Protein AF-A0A7Y5WXX8-F1 (afdb_monomer)

Foldseek 3Di:
DQDQFAKDKDWDAEDEEEAQALQFDQAATDIWIATPVRHTFDKDKPDDGRDGDGAAWDKIKIWTADPSGHIDDIDIYIYHYHFLLNLLVVLLVVVVVVVFPDCQQNVLSVQLNVQCPPPDRVLQSNLVSLVPLPPSPPRDDPVNSVVSNVSSVSNSRSSVVVVVVPD

pLDDT: mean 92.11, std 10.32, range [37.0, 98.69]

Mean predicted aligned error: 5.16 Å

Structure (mmCIF, N/CA/C/O backbone):
data_AF-A0A7Y5WXX8-F1
#
_entry.id   AF-A0A7Y5WXX8-F1
#
loop_
_atom_site.group_PDB
_atom_site.id
_atom_site.type_symbol
_atom_site.label_atom_id
_atom_site.label_alt_id
_atom_site.label_comp_id
_atom_site.label_asym_id
_atom_site.label_entity_id
_atom_site.label_se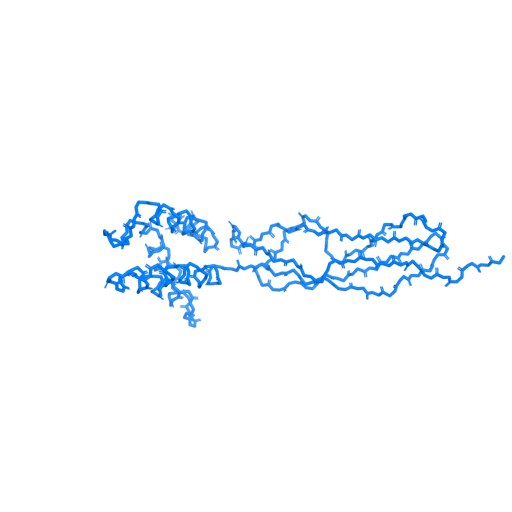q_id
_atom_site.pdbx_PDB_ins_code
_atom_site.Cartn_x
_atom_site.Cartn_y
_atom_site.Cartn_z
_atom_site.occupancy
_atom_site.B_iso_or_equiv
_atom_site.auth_seq_id
_atom_site.auth_comp_id
_atom_site.auth_asym_id
_atom_site.auth_atom_id
_atom_site.pdbx_PDB_model_num
ATOM 1 N N . VAL A 1 1 ? 27.540 2.548 -40.168 1.00 59.59 1 VAL A N 1
ATOM 2 C CA . VAL A 1 1 ? 28.025 2.948 -38.826 1.00 59.59 1 VAL A CA 1
ATOM 3 C C . VAL A 1 1 ? 27.036 2.424 -37.789 1.00 59.59 1 VAL A C 1
ATOM 5 O O . VAL A 1 1 ? 25.848 2.691 -37.967 1.00 59.59 1 VAL A O 1
ATOM 8 N N . PRO A 1 2 ? 27.463 1.629 -36.789 1.00 65.56 2 PRO A N 1
ATOM 9 C CA . PRO A 1 2 ? 26.612 1.273 -35.652 1.00 65.56 2 PRO A CA 1
ATOM 10 C C . PRO A 1 2 ? 26.241 2.545 -34.880 1.00 65.56 2 PRO A C 1
ATOM 12 O O . PRO A 1 2 ? 27.090 3.413 -34.712 1.00 65.56 2 PRO A O 1
ATOM 15 N N . ASP A 1 3 ? 24.989 2.666 -34.446 1.00 71.94 3 ASP A N 1
ATOM 16 C CA . ASP A 1 3 ? 24.575 3.767 -33.565 1.00 71.94 3 ASP A CA 1
ATOM 17 C C . ASP A 1 3 ? 24.831 3.299 -32.131 1.00 71.94 3 ASP A C 1
ATOM 19 O O . ASP A 1 3 ? 24.244 2.282 -31.763 1.00 71.94 3 ASP A O 1
ATOM 23 N N . PRO A 1 4 ? 25.716 3.954 -31.361 1.00 82.56 4 PRO A N 1
ATOM 24 C CA . PRO A 1 4 ? 26.013 3.564 -29.988 1.00 82.56 4 PRO A CA 1
ATOM 25 C C . PRO A 1 4 ? 25.061 4.207 -28.963 1.00 82.56 4 PRO A C 1
ATOM 27 O O . PRO A 1 4 ? 25.304 4.089 -27.763 1.00 82.56 4 PRO A O 1
ATOM 30 N N . THR A 1 5 ? 24.035 4.948 -29.397 1.00 90.69 5 THR A N 1
ATOM 31 C CA . THR A 1 5 ? 23.205 5.777 -28.513 1.00 90.69 5 THR A CA 1
ATOM 32 C C . THR A 1 5 ? 22.135 4.938 -27.808 1.00 90.69 5 THR A C 1
ATOM 34 O O . THR A 1 5 ? 21.256 4.396 -28.475 1.00 90.69 5 THR A O 1
ATOM 37 N N . PRO A 1 6 ? 22.142 4.842 -26.464 1.00 93.31 6 PRO A N 1
ATOM 38 C CA . PRO A 1 6 ? 21.105 4.115 -25.742 1.00 93.31 6 PRO A CA 1
ATOM 39 C C . PRO A 1 6 ? 19.727 4.787 -25.820 1.00 93.31 6 PRO A C 1
ATOM 41 O O . PRO A 1 6 ? 19.648 6.015 -25.918 1.00 93.31 6 PRO A O 1
ATOM 44 N N . PRO A 1 7 ? 18.631 4.023 -25.655 1.00 96.06 7 PRO A N 1
ATOM 45 C CA . PRO A 1 7 ? 17.297 4.593 -25.522 1.00 96.06 7 PRO A CA 1
ATOM 46 C C . PRO A 1 7 ? 17.166 5.551 -24.335 1.00 96.06 7 PRO A C 1
ATOM 48 O O . PRO A 1 7 ? 17.709 5.322 -23.249 1.00 96.06 7 PRO A O 1
ATOM 51 N N . THR A 1 8 ? 16.340 6.580 -24.503 1.00 97.25 8 THR A N 1
ATOM 52 C CA . THR A 1 8 ? 15.894 7.444 -23.409 1.00 97.25 8 THR A CA 1
ATOM 53 C C . THR A 1 8 ? 14.728 6.777 -22.688 1.00 97.25 8 THR A C 1
ATOM 55 O O . THR A 1 8 ? 13.628 6.701 -23.225 1.00 97.25 8 THR A O 1
ATOM 58 N N . LEU A 1 9 ? 14.962 6.299 -21.463 1.00 98.25 9 LEU A N 1
ATOM 59 C CA . LEU A 1 9 ? 13.947 5.681 -20.602 1.00 98.25 9 LEU A CA 1
ATOM 60 C C . LEU A 1 9 ? 13.262 6.727 -19.709 1.00 98.25 9 LEU A C 1
ATOM 62 O O . LEU A 1 9 ? 13.932 7.500 -19.020 1.00 98.25 9 LEU A O 1
ATOM 66 N N . ASN A 1 10 ? 11.934 6.700 -19.646 1.00 98.00 10 ASN A N 1
ATOM 67 C CA . ASN A 1 10 ? 11.109 7.517 -18.764 1.00 98.00 10 ASN A CA 1
ATOM 68 C C . ASN A 1 10 ? 10.192 6.639 -17.900 1.00 98.00 10 ASN A C 1
ATOM 70 O O . ASN A 1 10 ? 9.479 5.769 -18.399 1.00 98.00 10 ASN A O 1
ATOM 74 N N . VAL A 1 11 ? 10.213 6.882 -16.591 1.00 98.25 11 VAL A N 1
ATOM 75 C CA . VAL A 1 11 ? 9.404 6.180 -15.586 1.00 98.25 11 VAL A CA 1
ATOM 76 C C . VAL A 1 11 ? 8.976 7.179 -14.505 1.00 98.25 11 VAL A C 1
ATOM 78 O O . VAL A 1 11 ? 9.682 8.167 -14.305 1.00 98.25 11 VAL A O 1
ATOM 81 N N . PRO A 1 12 ? 7.853 6.962 -13.801 1.00 97.88 12 PRO A N 1
ATOM 82 C CA . PRO A 1 12 ? 7.486 7.771 -12.644 1.00 97.88 12 PRO A CA 1
ATOM 83 C C . PRO A 1 12 ? 8.399 7.480 -11.451 1.00 97.88 12 PRO A C 1
ATOM 85 O O . PRO A 1 12 ? 8.831 6.346 -11.262 1.00 97.88 12 PRO A O 1
ATOM 88 N N . ASP A 1 13 ? 8.591 8.468 -10.579 1.00 95.75 13 ASP A N 1
ATOM 89 C CA . ASP A 1 13 ? 9.410 8.290 -9.374 1.00 95.75 13 ASP A CA 1
ATOM 90 C C . ASP A 1 13 ? 8.740 7.357 -8.352 1.00 95.75 13 ASP A C 1
ATOM 92 O O . ASP A 1 13 ? 9.369 6.462 -7.775 1.00 95.75 13 ASP A O 1
ATOM 96 N N . ALA A 1 14 ? 7.438 7.557 -8.114 1.00 96.12 14 ALA A N 1
ATOM 97 C CA . ALA A 1 14 ? 6.698 6.809 -7.108 1.00 96.12 14 ALA A CA 1
ATOM 98 C C . ALA A 1 14 ? 5.219 6.613 -7.450 1.00 96.12 14 ALA A C 1
ATOM 100 O O . ALA A 1 14 ? 4.559 7.481 -8.019 1.00 96.12 14 ALA A O 1
ATOM 101 N N . ILE A 1 15 ? 4.685 5.476 -7.007 1.00 98.31 15 ILE A N 1
ATOM 102 C CA . ILE A 1 15 ? 3.264 5.136 -7.038 1.00 98.31 15 ILE A CA 1
ATOM 103 C C . ILE A 1 15 ? 2.829 4.800 -5.620 1.00 98.31 15 ILE A C 1
ATOM 105 O O . ILE A 1 15 ? 3.447 3.971 -4.955 1.00 98.31 15 ILE A O 1
ATOM 109 N N . VAL A 1 16 ? 1.742 5.411 -5.157 1.00 98.19 16 VAL A N 1
ATOM 110 C CA . VAL A 1 16 ? 1.213 5.183 -3.811 1.00 98.19 16 VAL A CA 1
ATOM 111 C C . VAL A 1 16 ? -0.233 4.724 -3.905 1.00 98.19 16 VAL A C 1
ATOM 113 O O . VAL A 1 16 ? -1.092 5.462 -4.380 1.00 98.19 16 VAL A O 1
ATOM 116 N N . VAL A 1 17 ? -0.519 3.524 -3.403 1.00 98.31 17 VAL A N 1
ATOM 117 C CA . VAL A 1 17 ? -1.869 2.939 -3.404 1.00 98.31 17 VAL A CA 1
ATOM 118 C C . VAL A 1 17 ? -2.240 2.410 -2.024 1.00 98.31 17 VAL A C 1
ATOM 120 O O . VAL A 1 17 ? -1.379 2.073 -1.210 1.00 98.31 17 VAL A O 1
ATOM 123 N N . ASN A 1 18 ? -3.537 2.329 -1.740 1.00 98.19 18 ASN A N 1
ATOM 124 C CA . ASN A 1 18 ? -4.033 1.646 -0.550 1.00 98.19 18 ASN A CA 1
ATOM 125 C C . ASN A 1 18 ? -4.156 0.150 -0.840 1.00 98.19 18 ASN A C 1
ATOM 127 O O . ASN A 1 18 ? -4.730 -0.232 -1.857 1.00 98.19 18 ASN A O 1
ATOM 131 N N . ALA A 1 19 ? -3.659 -0.691 0.070 1.00 98.00 19 ALA A N 1
ATOM 132 C CA . ALA A 1 19 ? -3.995 -2.109 0.069 1.00 98.00 19 ALA A CA 1
ATOM 133 C C . ALA A 1 19 ? -5.522 -2.285 0.093 1.00 98.00 19 ALA A C 1
ATOM 135 O O . ALA A 1 19 ? -6.216 -1.521 0.769 1.00 98.00 19 ALA A O 1
ATOM 136 N N . ASN A 1 20 ? -6.029 -3.305 -0.593 1.00 95.19 20 ASN A N 1
ATOM 137 C CA . ASN A 1 20 ? -7.441 -3.706 -0.550 1.00 95.19 20 ASN A CA 1
ATOM 138 C C . ASN A 1 20 ? -7.627 -5.141 -0.026 1.00 95.19 20 ASN A C 1
ATOM 140 O O . ASN A 1 20 ? -8.749 -5.613 0.121 1.00 95.19 20 ASN A O 1
ATOM 144 N N . SER A 1 21 ? -6.523 -5.828 0.268 1.00 96.06 21 SER A N 1
ATOM 145 C CA . SER A 1 21 ? -6.490 -7.174 0.824 1.00 96.06 21 SER A CA 1
ATOM 146 C C . SER A 1 21 ? -5.242 -7.351 1.698 1.00 96.06 21 SER A C 1
ATOM 148 O O . SER A 1 21 ? -4.331 -6.516 1.639 1.00 96.06 21 SER A O 1
ATOM 150 N N . PRO A 1 22 ? -5.133 -8.453 2.461 1.00 95.75 22 PRO A N 1
ATOM 151 C CA . PRO A 1 22 ? -3.923 -8.753 3.229 1.00 95.75 22 PRO A CA 1
ATOM 152 C C . PRO A 1 22 ? -2.699 -8.992 2.341 1.00 95.75 22 PRO A C 1
ATOM 154 O O . PRO A 1 22 ? -1.569 -8.871 2.801 1.00 95.75 22 PRO A O 1
ATOM 157 N N . LEU A 1 23 ? -2.922 -9.325 1.065 1.00 96.56 23 LEU A N 1
ATOM 158 C CA . LEU A 1 23 ? -1.867 -9.558 0.081 1.00 96.56 23 LEU A CA 1
ATOM 159 C C . LEU A 1 23 ? -1.348 -8.257 -0.550 1.00 96.56 23 LEU A C 1
ATOM 161 O O . LEU A 1 23 ? -0.336 -8.293 -1.241 1.00 96.56 23 LEU A O 1
ATOM 165 N N . GLY A 1 24 ? -2.011 -7.120 -0.311 1.00 97.50 24 GLY A N 1
ATOM 166 C CA . GLY A 1 24 ? -1.635 -5.812 -0.842 1.00 97.50 24 GLY A CA 1
ATOM 167 C C . GLY A 1 24 ? -2.657 -5.242 -1.819 1.00 97.50 24 GLY A C 1
ATOM 168 O O . GLY A 1 24 ? -3.859 -5.276 -1.540 1.00 97.50 24 GLY A O 1
ATOM 169 N N . ALA A 1 25 ? -2.180 -4.650 -2.914 1.00 98.25 25 ALA A N 1
ATOM 170 C CA . ALA A 1 25 ? -3.018 -4.055 -3.953 1.00 98.25 25 ALA A CA 1
ATOM 171 C C . ALA A 1 25 ? -2.363 -4.127 -5.331 1.00 98.25 25 ALA A C 1
ATOM 173 O O . ALA A 1 25 ? -1.139 -4.127 -5.467 1.00 98.25 25 ALA A O 1
ATOM 174 N N . THR A 1 26 ? -3.201 -4.158 -6.360 1.00 98.38 26 THR A N 1
ATOM 175 C CA . THR A 1 26 ? -2.765 -3.952 -7.738 1.00 98.38 26 THR A CA 1
ATOM 176 C C . THR A 1 26 ? -2.321 -2.505 -7.925 1.00 98.38 26 THR A C 1
ATOM 178 O O . THR A 1 26 ? -3.034 -1.589 -7.514 1.00 98.38 26 THR A O 1
ATOM 181 N N . ALA A 1 27 ? -1.158 -2.295 -8.542 1.00 98.19 27 ALA A N 1
ATOM 182 C CA . ALA A 1 27 ? -0.655 -0.962 -8.864 1.00 98.19 27 ALA A CA 1
ATOM 183 C C . ALA A 1 27 ? -0.250 -0.876 -10.336 1.00 98.19 27 ALA A C 1
ATOM 185 O O . ALA A 1 27 ? 0.386 -1.782 -10.876 1.00 98.19 27 ALA A O 1
ATOM 186 N N . THR A 1 28 ? -0.606 0.233 -10.974 1.00 98.25 28 THR A N 1
ATOM 187 C CA . THR A 1 28 ? -0.280 0.532 -12.369 1.00 98.25 28 THR A CA 1
ATOM 188 C C . THR A 1 28 ? 0.684 1.705 -12.435 1.00 98.25 28 THR A C 1
ATOM 190 O O . THR A 1 28 ? 0.492 2.713 -11.757 1.00 98.25 28 THR A O 1
ATOM 193 N N . TYR A 1 29 ? 1.698 1.583 -13.280 1.00 97.75 29 TYR A N 1
ATOM 194 C CA . TYR A 1 29 ? 2.615 2.651 -13.658 1.00 97.75 29 TYR A CA 1
ATOM 195 C C . TYR A 1 29 ? 2.815 2.649 -15.177 1.00 97.75 29 TYR A C 1
ATOM 197 O O . TYR A 1 29 ? 2.541 1.651 -15.849 1.00 97.75 29 TYR A O 1
ATOM 205 N N . VAL A 1 30 ? 3.301 3.765 -15.713 1.00 97.94 30 VAL A N 1
ATOM 206 C CA . VAL A 1 30 ? 3.610 3.913 -17.138 1.00 97.94 30 VAL A CA 1
ATOM 207 C C . VAL A 1 30 ? 5.119 4.045 -17.288 1.00 97.94 30 VAL A C 1
ATOM 209 O O . VAL A 1 30 ? 5.708 4.965 -16.735 1.00 97.94 30 VAL A O 1
ATOM 212 N N . ALA A 1 31 ? 5.738 3.121 -18.017 1.00 97.75 31 ALA A N 1
ATOM 213 C CA . ALA A 1 31 ? 7.136 3.206 -18.419 1.00 97.75 31 ALA A CA 1
ATOM 214 C C . ALA A 1 31 ? 7.183 3.356 -19.940 1.00 97.75 31 ALA A C 1
ATOM 216 O O . ALA A 1 31 ? 6.539 2.585 -20.653 1.00 97.75 31 ALA A O 1
ATOM 217 N N . THR A 1 32 ? 7.937 4.332 -20.434 1.00 98.06 32 THR A N 1
ATOM 218 C CA . THR A 1 32 ? 8.132 4.560 -21.870 1.00 98.06 32 THR A CA 1
ATOM 219 C C . THR A 1 32 ? 9.613 4.681 -22.180 1.00 98.06 32 THR A C 1
ATOM 221 O O . THR A 1 32 ? 10.389 5.142 -21.347 1.00 98.06 32 THR A O 1
ATOM 224 N N . ALA A 1 33 ? 10.022 4.273 -23.376 1.00 97.88 33 ALA A N 1
ATOM 225 C CA . ALA A 1 33 ? 11.354 4.565 -23.876 1.00 97.88 33 ALA A CA 1
ATOM 226 C C . ALA A 1 33 ? 11.305 4.923 -25.360 1.00 97.88 33 ALA A C 1
ATOM 228 O O . ALA A 1 33 ? 10.424 4.460 -26.085 1.00 97.88 33 ALA A O 1
ATOM 229 N N . THR A 1 34 ? 12.249 5.749 -25.796 1.00 97.38 34 THR A N 1
ATOM 230 C CA . THR A 1 34 ? 12.441 6.109 -27.206 1.00 97.38 34 THR A CA 1
ATOM 231 C C . THR A 1 34 ? 13.905 5.954 -27.581 1.00 97.38 34 THR A C 1
ATOM 233 O O . THR A 1 34 ? 14.776 6.320 -26.790 1.00 97.38 34 THR A O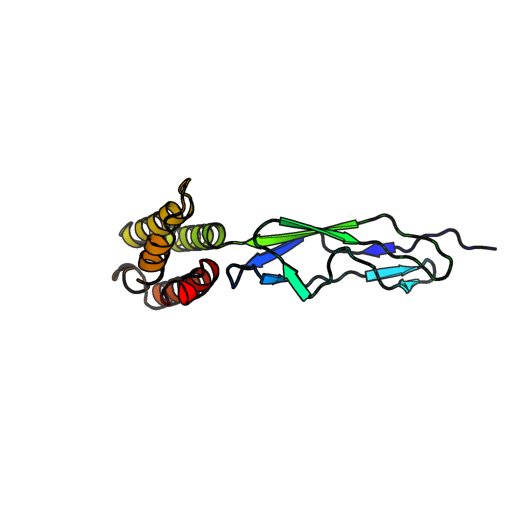 1
ATOM 236 N N . ASP A 1 35 ? 14.188 5.420 -28.764 1.00 93.88 35 ASP A N 1
ATOM 237 C CA . ASP A 1 35 ? 15.549 5.396 -29.304 1.00 93.88 35 ASP A CA 1
ATOM 238 C C . ASP A 1 35 ? 16.005 6.790 -29.784 1.00 93.88 35 ASP A C 1
ATOM 240 O O . ASP A 1 35 ? 15.284 7.786 -29.662 1.00 93.88 35 ASP A O 1
ATOM 244 N N . SER A 1 36 ? 17.224 6.864 -30.320 1.00 89.31 36 SER A N 1
ATOM 245 C CA . SER A 1 36 ? 17.839 8.087 -30.854 1.00 89.31 36 SER A CA 1
ATOM 246 C C . SER A 1 36 ? 17.092 8.686 -32.056 1.00 89.31 36 SER A C 1
ATOM 248 O O . SER A 1 36 ? 17.191 9.888 -32.299 1.00 89.31 36 SER A O 1
ATOM 250 N N . ALA A 1 37 ? 16.327 7.873 -32.790 1.00 90.38 37 ALA A N 1
ATOM 251 C CA . ALA A 1 37 ? 15.511 8.288 -33.927 1.00 90.38 37 ALA A CA 1
ATOM 252 C C . ALA A 1 37 ? 14.084 8.698 -33.515 1.00 90.38 37 ALA A C 1
ATOM 254 O O . ALA A 1 37 ? 13.289 9.099 -34.365 1.00 90.38 37 ALA A O 1
ATOM 255 N N . GLY A 1 38 ? 13.750 8.602 -32.223 1.00 89.75 38 GLY A N 1
ATOM 256 C CA . GLY A 1 38 ? 12.419 8.892 -31.693 1.00 89.75 38 GLY A CA 1
ATOM 257 C C . GLY A 1 38 ? 11.424 7.738 -31.839 1.00 89.75 38 GLY A C 1
ATOM 258 O O . GLY A 1 38 ? 10.232 7.936 -31.599 1.00 89.75 38 GLY A O 1
ATOM 259 N N . SER A 1 39 ? 11.878 6.537 -32.204 1.00 93.19 39 SER A N 1
ATOM 260 C CA . SER A 1 39 ? 11.017 5.354 -32.293 1.00 93.19 39 SER A CA 1
ATOM 261 C C . SER A 1 39 ? 10.754 4.773 -30.901 1.00 93.19 39 SER A C 1
ATOM 263 O O . SER A 1 39 ? 11.665 4.729 -30.069 1.00 93.19 39 SER A O 1
ATOM 265 N N . PRO A 1 40 ? 9.526 4.307 -30.611 1.00 96.06 40 PRO A N 1
ATOM 266 C CA . PRO A 1 40 ? 9.201 3.734 -29.313 1.00 96.06 40 PRO A CA 1
ATOM 267 C C . PRO A 1 40 ? 9.935 2.407 -29.089 1.00 96.06 40 PRO A C 1
ATOM 269 O O . PRO A 1 40 ? 9.943 1.526 -29.947 1.00 96.06 40 PRO A O 1
ATOM 272 N N . VAL A 1 41 ? 10.486 2.247 -27.889 1.00 96.50 41 VAL A N 1
ATOM 273 C CA . VAL A 1 41 ? 11.121 1.020 -27.399 1.00 96.50 41 VAL A CA 1
ATOM 274 C C . VAL A 1 41 ? 10.351 0.545 -26.173 1.00 96.50 41 VAL A C 1
ATOM 276 O O . VAL A 1 41 ? 10.013 1.342 -25.298 1.00 96.50 41 VAL A O 1
ATOM 279 N N . THR A 1 42 ? 10.059 -0.752 -26.090 1.00 96.62 42 THR A N 1
ATOM 280 C CA . THR A 1 42 ? 9.359 -1.331 -24.937 1.00 96.62 42 THR A CA 1
ATOM 281 C C . THR A 1 42 ? 10.311 -1.469 -23.746 1.00 96.62 42 THR A C 1
ATOM 283 O O . THR A 1 42 ? 11.293 -2.206 -23.845 1.00 96.62 42 THR A O 1
ATOM 286 N N . PRO A 1 43 ? 10.039 -0.818 -22.600 1.00 97.81 43 PRO A N 1
ATOM 287 C CA . PRO A 1 43 ? 10.839 -1.025 -21.400 1.00 97.81 43 PRO A CA 1
ATOM 288 C C . PRO A 1 43 ? 10.596 -2.405 -20.786 1.00 97.81 43 PRO A C 1
ATOM 290 O O . PRO A 1 43 ? 9.465 -2.892 -20.738 1.00 97.81 43 PRO A O 1
ATOM 293 N N . ALA A 1 44 ? 11.648 -2.997 -20.236 1.00 97.94 44 ALA A N 1
ATOM 294 C CA . ALA A 1 44 ? 11.591 -4.181 -19.394 1.00 97.94 44 ALA A CA 1
ATOM 295 C C . ALA A 1 44 ? 11.717 -3.760 -17.926 1.00 97.94 44 ALA A C 1
ATOM 297 O O . ALA A 1 44 ? 12.660 -3.065 -17.558 1.00 97.94 44 ALA A O 1
ATOM 298 N N . CYS A 1 45 ? 10.784 -4.187 -17.076 1.00 98.31 45 CYS A N 1
ATOM 299 C CA . CYS A 1 45 ? 10.769 -3.848 -15.653 1.00 98.31 45 CYS A CA 1
ATOM 300 C C . CYS A 1 45 ? 10.749 -5.107 -14.784 1.00 98.31 45 CYS A C 1
ATOM 302 O O . CYS A 1 45 ? 10.078 -6.083 -15.117 1.00 98.31 45 CYS A O 1
ATOM 304 N N . SER A 1 46 ? 11.412 -5.065 -13.624 1.00 98.31 46 SER A N 1
ATOM 305 C CA . SER A 1 46 ? 11.532 -6.203 -12.695 1.00 98.31 46 SER A CA 1
ATOM 306 C C . SER A 1 46 ? 10.194 -6.710 -12.145 1.00 98.31 46 SER A C 1
ATOM 308 O O . SER A 1 46 ? 10.109 -7.833 -11.650 1.00 98.31 46 SER A O 1
ATOM 310 N N . LYS A 1 47 ? 9.134 -5.898 -12.230 1.00 98.00 47 LYS A N 1
ATOM 311 C CA . LYS A 1 47 ? 7.768 -6.285 -11.881 1.00 98.00 47 LYS A CA 1
ATOM 312 C C . LYS A 1 47 ? 6.762 -5.543 -12.741 1.00 98.00 47 LYS A C 1
ATOM 314 O O . LYS A 1 47 ? 6.751 -4.320 -12.712 1.00 98.00 47 LYS A O 1
ATOM 319 N N . ALA A 1 48 ? 5.905 -6.267 -13.456 1.00 97.31 48 ALA A N 1
ATOM 320 C CA . ALA A 1 48 ? 4.970 -5.693 -14.423 1.00 97.31 48 ALA A CA 1
ATOM 321 C C . ALA A 1 48 ? 3.987 -4.672 -13.814 1.00 97.31 48 ALA A C 1
ATOM 323 O O . ALA A 1 48 ? 3.507 -4.830 -12.687 1.00 97.31 48 ALA A O 1
ATOM 324 N N . SER A 1 49 ? 3.654 -3.643 -14.596 1.00 97.88 49 SER A N 1
ATOM 325 C CA . SER A 1 49 ? 2.534 -2.742 -14.309 1.00 97.88 49 SER A CA 1
ATOM 326 C C . SER A 1 49 ? 1.218 -3.525 -14.291 1.00 97.88 49 SER A C 1
ATOM 328 O O . SER A 1 49 ? 1.016 -4.425 -15.103 1.00 97.88 49 SER A O 1
ATOM 330 N N . GLY A 1 50 ? 0.336 -3.225 -13.336 1.00 98.00 50 GLY A N 1
ATOM 331 C CA . GLY A 1 50 ? -0.916 -3.961 -13.138 1.00 98.00 50 GLY A CA 1
ATOM 332 C C . GLY A 1 50 ? -0.762 -5.282 -12.374 1.00 98.00 50 GLY A C 1
ATOM 333 O O . GLY A 1 50 ? -1.754 -5.975 -12.158 1.00 98.00 50 GLY A O 1
ATOM 334 N N . ALA A 1 51 ? 0.444 -5.633 -11.917 1.00 98.25 51 ALA A N 1
ATOM 335 C CA . ALA A 1 51 ? 0.643 -6.763 -11.013 1.00 98.25 51 ALA A CA 1
ATOM 336 C C . ALA A 1 51 ? 0.172 -6.449 -9.580 1.00 98.25 51 ALA A C 1
ATOM 338 O O . ALA A 1 51 ? 0.013 -5.290 -9.186 1.00 98.25 51 ALA A O 1
ATOM 339 N N . LEU A 1 52 ? 0.008 -7.496 -8.764 1.00 98.25 52 LEU A N 1
ATOM 340 C CA . LEU A 1 52 ? -0.211 -7.362 -7.324 1.00 98.25 52 LEU A CA 1
ATOM 341 C C . LEU A 1 52 ? 1.097 -6.972 -6.623 1.00 98.25 52 LEU A C 1
ATOM 343 O O . LEU A 1 52 ? 2.101 -7.687 -6.711 1.00 98.25 52 LEU A O 1
ATOM 347 N N . PHE A 1 53 ? 1.085 -5.875 -5.873 1.00 98.56 53 PHE A N 1
ATOM 348 C CA . PHE A 1 53 ? 2.192 -5.442 -5.026 1.00 98.56 53 PHE A CA 1
ATOM 349 C C . PHE A 1 53 ? 1.898 -5.749 -3.555 1.00 98.56 53 PHE A C 1
ATOM 351 O O . PHE A 1 53 ? 0.800 -5.432 -3.089 1.00 98.56 53 PHE A O 1
ATOM 358 N N . PRO A 1 54 ? 2.850 -6.363 -2.822 1.00 98.44 54 PRO A N 1
ATOM 359 C CA . PRO A 1 54 ? 2.680 -6.615 -1.398 1.00 98.44 54 PRO A CA 1
ATOM 360 C C . PRO A 1 54 ? 2.620 -5.300 -0.621 1.00 98.44 54 PRO A C 1
ATOM 362 O O . PRO A 1 54 ? 3.145 -4.277 -1.060 1.00 98.44 54 PRO A O 1
ATOM 365 N N . ILE A 1 55 ? 1.997 -5.342 0.557 1.00 98.44 55 ILE A N 1
ATOM 366 C CA . ILE A 1 55 ? 1.996 -4.222 1.504 1.00 98.44 55 ILE A CA 1
ATOM 367 C C . ILE A 1 55 ? 3.441 -3.824 1.831 1.00 98.44 55 ILE A C 1
ATOM 369 O O . ILE A 1 55 ? 4.257 -4.679 2.165 1.00 98.44 55 ILE A O 1
ATOM 373 N N . GLY A 1 56 ? 3.735 -2.525 1.791 1.00 98.00 56 GLY A N 1
ATOM 374 C CA . GLY A 1 56 ? 5.074 -1.988 2.019 1.00 98.00 56 GLY A CA 1
ATOM 375 C C . GLY A 1 56 ? 5.627 -1.283 0.787 1.00 98.00 56 GLY A C 1
ATOM 376 O O . GLY A 1 56 ? 4.870 -0.747 -0.020 1.00 98.00 56 GLY A O 1
ATOM 377 N N . ILE A 1 57 ? 6.952 -1.241 0.684 1.00 98.25 57 ILE A N 1
ATOM 378 C CA . ILE A 1 57 ? 7.665 -0.611 -0.427 1.00 98.25 57 ILE A CA 1
ATOM 379 C C . ILE A 1 57 ? 8.211 -1.711 -1.335 1.00 98.25 57 ILE A C 1
ATOM 381 O O . ILE A 1 57 ? 8.886 -2.626 -0.871 1.00 98.25 57 ILE A O 1
ATOM 385 N N . THR A 1 58 ? 7.919 -1.614 -2.628 1.00 98.62 58 THR A N 1
ATOM 386 C CA . THR A 1 58 ? 8.545 -2.418 -3.680 1.00 98.62 58 THR A CA 1
ATOM 387 C C . THR A 1 58 ? 9.306 -1.492 -4.617 1.00 98.62 58 THR A C 1
ATOM 389 O O . THR A 1 58 ? 8.710 -0.592 -5.205 1.00 98.62 58 THR A O 1
ATOM 392 N N . THR A 1 59 ? 10.601 -1.738 -4.792 1.00 98.50 59 THR A N 1
ATOM 393 C CA . THR A 1 59 ? 11.411 -1.057 -5.806 1.00 98.50 59 THR A CA 1
ATOM 394 C C . THR A 1 59 ? 11.317 -1.828 -7.117 1.00 98.50 59 THR A C 1
ATOM 396 O O . THR A 1 59 ? 11.701 -2.996 -7.182 1.00 98.50 59 THR A O 1
ATOM 399 N N . VAL A 1 60 ? 10.788 -1.189 -8.158 1.00 98.62 60 VAL A N 1
ATOM 400 C CA . VAL A 1 60 ? 10.752 -1.733 -9.520 1.00 98.62 60 VAL A CA 1
ATOM 401 C C . VAL A 1 60 ? 11.892 -1.111 -10.307 1.00 98.62 60 VAL A C 1
ATOM 403 O O . VAL A 1 60 ? 11.980 0.108 -10.376 1.00 98.62 60 VAL A O 1
ATOM 406 N N . THR A 1 61 ? 12.750 -1.930 -10.904 1.00 98.50 61 THR A N 1
ATOM 407 C CA . THR A 1 61 ? 13.864 -1.466 -11.739 1.00 98.50 61 THR A CA 1
ATOM 408 C C . THR A 1 61 ? 13.514 -1.711 -13.195 1.00 98.50 61 THR A C 1
ATOM 410 O O . THR A 1 61 ? 13.122 -2.825 -13.536 1.00 98.50 61 THR A O 1
ATOM 413 N N . CYS A 1 62 ? 13.656 -0.693 -14.038 1.00 98.62 62 CYS A N 1
ATOM 414 C CA . CYS A 1 62 ? 13.360 -0.747 -15.462 1.00 98.62 62 CYS A CA 1
ATOM 415 C C . CYS A 1 62 ? 14.595 -0.417 -16.308 1.00 98.62 62 CYS A C 1
ATOM 417 O O . CYS A 1 62 ? 15.391 0.451 -15.943 1.00 98.62 62 CYS A O 1
ATOM 419 N N . THR A 1 63 ? 14.710 -1.075 -17.457 1.00 98.38 63 THR A N 1
ATOM 420 C CA . THR A 1 63 ? 15.684 -0.817 -18.526 1.00 98.38 63 THR A CA 1
ATOM 421 C C . THR A 1 63 ? 14.973 -0.831 -19.880 1.00 98.38 63 THR A C 1
ATOM 423 O O . THR A 1 63 ? 13.840 -1.298 -19.989 1.00 98.38 63 THR A O 1
ATOM 426 N N . ALA A 1 64 ? 15.611 -0.313 -20.923 1.00 97.88 64 ALA A N 1
ATOM 427 C CA . ALA A 1 64 ? 15.138 -0.439 -22.298 1.00 97.88 64 ALA A CA 1
ATOM 428 C C . ALA A 1 64 ? 16.318 -0.748 -23.218 1.00 97.88 64 ALA A C 1
ATOM 430 O O . ALA A 1 64 ? 17.372 -0.127 -23.078 1.00 97.88 64 ALA A O 1
ATOM 431 N N . SER A 1 65 ? 16.129 -1.681 -24.149 1.00 95.19 65 SER A N 1
ATOM 432 C CA . SER A 1 65 ? 17.145 -2.073 -25.128 1.00 95.19 65 SER A CA 1
ATOM 433 C C . SER A 1 65 ? 16.597 -1.892 -26.541 1.00 95.19 65 SER A C 1
ATOM 435 O O . SER A 1 65 ? 15.483 -2.334 -26.821 1.00 95.19 65 SER A O 1
ATOM 437 N N . ASP A 1 66 ? 17.348 -1.219 -27.413 1.00 92.12 66 ASP A N 1
ATOM 438 C CA . ASP A 1 66 ? 16.960 -1.033 -28.816 1.00 92.12 66 ASP A CA 1
ATOM 439 C C . ASP A 1 66 ? 17.302 -2.255 -29.692 1.00 92.12 66 ASP A C 1
ATOM 441 O O . ASP A 1 66 ? 17.934 -3.220 -29.255 1.00 92.12 66 ASP A O 1
ATOM 445 N N . ALA A 1 67 ? 16.906 -2.203 -30.967 1.00 88.50 67 ALA A N 1
ATOM 446 C CA . ALA A 1 67 ? 17.188 -3.256 -31.947 1.00 88.50 67 ALA A CA 1
ATOM 447 C C . ALA A 1 67 ? 18.686 -3.411 -32.287 1.00 88.50 67 ALA A C 1
ATOM 449 O O . ALA A 1 67 ? 19.069 -4.382 -32.939 1.00 88.50 67 ALA A O 1
ATOM 450 N N . ARG A 1 68 ? 19.531 -2.457 -31.878 1.00 89.12 68 ARG A N 1
ATOM 451 C CA . ARG A 1 68 ? 20.984 -2.458 -32.096 1.00 89.12 68 ARG A CA 1
ATOM 452 C C . ARG A 1 68 ? 21.749 -2.982 -30.877 1.00 89.12 68 ARG A C 1
ATOM 454 O O . ARG A 1 68 ? 22.964 -3.134 -30.954 1.00 89.12 68 ARG A O 1
ATOM 461 N N . GLY A 1 69 ? 21.047 -3.305 -29.789 1.00 90.25 69 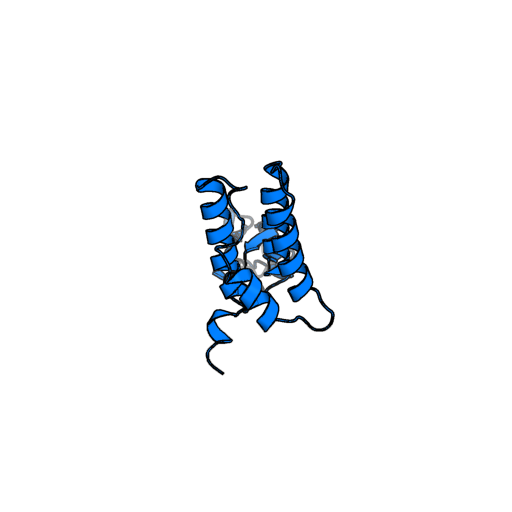GLY A N 1
ATOM 462 C CA . GLY A 1 69 ? 21.612 -3.843 -28.555 1.00 90.25 69 GLY A CA 1
ATOM 463 C C . GLY A 1 69 ? 22.062 -2.781 -27.548 1.00 90.25 69 GLY A C 1
ATOM 464 O O . GLY A 1 69 ? 22.604 -3.146 -26.501 1.00 90.25 69 GLY A O 1
ATOM 465 N N . ASN A 1 70 ? 21.830 -1.487 -27.798 1.00 93.12 70 ASN A N 1
ATOM 466 C CA . ASN A 1 70 ? 22.148 -0.454 -26.812 1.00 93.12 70 ASN A CA 1
ATOM 467 C C . ASN A 1 70 ? 21.115 -0.483 -25.688 1.00 93.12 70 ASN A C 1
ATOM 469 O O . ASN A 1 70 ? 19.915 -0.575 -25.942 1.00 93.12 70 ASN A O 1
ATOM 473 N N . THR A 1 71 ? 21.571 -0.370 -24.440 1.00 95.75 71 THR A N 1
ATOM 474 C CA . THR A 1 71 ? 20.704 -0.456 -23.256 1.00 95.75 71 THR A CA 1
ATOM 475 C C . THR A 1 71 ? 20.748 0.834 -22.449 1.00 95.75 71 THR A C 1
ATOM 477 O O . THR A 1 71 ? 21.824 1.342 -22.136 1.00 95.75 71 THR A O 1
ATOM 480 N N . SER A 1 72 ? 19.574 1.365 -22.106 1.00 97.00 72 SER A N 1
ATOM 481 C CA . SER A 1 72 ? 19.432 2.564 -21.282 1.00 97.00 72 SER A CA 1
ATOM 482 C C . SER A 1 72 ? 20.034 2.361 -19.890 1.00 97.00 72 SER A C 1
ATOM 484 O O . SER A 1 72 ? 20.052 1.249 -19.357 1.00 97.00 72 SER A O 1
ATOM 486 N N . ALA A 1 73 ? 20.408 3.457 -19.227 1.00 96.69 73 ALA A N 1
ATOM 487 C CA . ALA A 1 73 ? 20.625 3.414 -17.785 1.00 96.69 73 ALA A CA 1
ATOM 488 C C . ALA A 1 73 ? 19.362 2.892 -17.073 1.00 96.69 73 ALA A C 1
ATOM 490 O O . ALA A 1 73 ? 18.233 3.194 -17.482 1.00 96.69 73 ALA A O 1
ATOM 491 N N . ALA A 1 74 ? 19.556 2.105 -16.014 1.00 97.69 74 ALA A N 1
ATOM 492 C CA . ALA A 1 74 ? 18.449 1.608 -15.211 1.00 97.69 74 ALA A CA 1
ATOM 493 C C . ALA A 1 74 ? 17.783 2.761 -14.449 1.00 97.69 74 ALA A C 1
ATOM 495 O O . ALA A 1 74 ? 18.464 3.598 -13.853 1.00 97.69 74 ALA A O 1
ATOM 496 N N . LYS A 1 75 ? 16.449 2.784 -14.437 1.00 98.50 75 LYS A N 1
ATOM 497 C CA . LYS A 1 75 ? 15.653 3.700 -13.608 1.00 98.50 75 LYS A CA 1
ATOM 498 C C . LYS A 1 75 ? 14.763 2.919 -12.658 1.00 98.50 75 LYS A C 1
ATOM 500 O O . LYS A 1 75 ? 14.396 1.780 -12.943 1.00 98.50 75 LYS A O 1
ATOM 505 N N . THR A 1 76 ? 14.421 3.524 -11.529 1.00 98.31 76 THR A N 1
ATOM 506 C CA . THR A 1 76 ? 13.627 2.875 -10.487 1.00 98.31 76 THR A CA 1
ATOM 507 C C . THR A 1 76 ? 12.293 3.574 -10.272 1.00 98.31 76 THR A C 1
ATOM 509 O O . THR A 1 76 ? 12.179 4.785 -10.412 1.00 98.31 76 THR A O 1
ATOM 512 N N . ILE A 1 77 ? 11.288 2.780 -9.911 1.00 98.56 77 ILE A N 1
ATOM 513 C CA . ILE A 1 77 ? 9.962 3.226 -9.491 1.00 98.56 77 ILE A CA 1
ATOM 514 C C . ILE A 1 77 ? 9.743 2.707 -8.076 1.00 98.56 77 ILE A C 1
ATOM 516 O O . ILE A 1 77 ? 9.875 1.505 -7.815 1.00 98.56 77 ILE A O 1
ATOM 520 N N . THR A 1 78 ? 9.363 3.592 -7.162 1.00 98.62 78 THR A N 1
ATOM 521 C CA . THR A 1 78 ? 8.994 3.202 -5.798 1.00 98.62 78 THR A CA 1
ATOM 522 C C . THR A 1 78 ? 7.490 2.962 -5.717 1.00 98.62 78 THR A C 1
ATOM 524 O O . THR A 1 78 ? 6.704 3.905 -5.742 1.00 98.62 78 THR A O 1
ATOM 527 N N . VAL A 1 79 ? 7.059 1.708 -5.584 1.00 98.62 79 VAL A N 1
ATOM 528 C CA . VAL A 1 79 ? 5.643 1.375 -5.368 1.00 98.62 79 VAL A CA 1
ATOM 529 C C . VAL A 1 79 ? 5.388 1.182 -3.877 1.00 98.62 79 VAL A C 1
ATOM 531 O O . VAL A 1 79 ? 5.850 0.211 -3.279 1.00 98.62 79 VAL A O 1
ATOM 534 N N . GLN A 1 80 ? 4.635 2.098 -3.270 1.00 98.56 80 GLN A N 1
ATOM 535 C CA . GLN A 1 80 ? 4.224 2.034 -1.873 1.00 98.56 80 GLN A CA 1
ATOM 536 C C . GLN A 1 80 ? 2.763 1.585 -1.752 1.00 98.56 80 GLN A C 1
ATOM 538 O O . GLN A 1 80 ? 1.831 2.324 -2.075 1.00 98.56 80 GLN A O 1
ATOM 543 N N . VAL A 1 81 ? 2.555 0.397 -1.190 1.00 98.69 81 VAL A N 1
ATOM 544 C CA . VAL A 1 81 ? 1.231 -0.127 -0.847 1.00 98.69 81 VAL A CA 1
ATOM 545 C C . VAL A 1 81 ? 0.969 0.098 0.642 1.00 98.69 81 VAL A C 1
ATOM 547 O O . VAL A 1 81 ? 1.572 -0.537 1.512 1.00 98.69 81 VAL A O 1
ATOM 550 N N . LYS A 1 82 ? 0.048 1.011 0.960 1.00 98.50 82 LYS A N 1
ATOM 551 C CA . LYS A 1 82 ? -0.321 1.376 2.334 1.00 98.50 82 LYS A CA 1
ATOM 552 C C . LYS A 1 82 ? -1.151 0.268 2.978 1.00 98.50 82 LYS A C 1
ATOM 554 O O . LYS A 1 82 ? -2.294 0.037 2.584 1.00 98.50 82 LYS A O 1
ATOM 559 N N . GLY A 1 83 ? -0.595 -0.386 3.994 1.00 97.88 83 GLY A N 1
ATOM 560 C CA . GLY A 1 83 ? -1.303 -1.384 4.800 1.00 97.88 83 GLY A CA 1
ATOM 561 C C . GLY A 1 83 ? -2.330 -0.779 5.763 1.00 97.88 83 GLY A C 1
ATOM 562 O O . GLY A 1 83 ? -2.461 0.441 5.875 1.00 97.88 83 GLY A O 1
ATOM 563 N N . ALA A 1 84 ? -3.017 -1.644 6.514 1.00 97.06 84 ALA A N 1
ATOM 564 C CA . ALA A 1 84 ? -4.114 -1.263 7.408 1.00 97.06 84 ALA A CA 1
ATOM 565 C C . ALA A 1 84 ? -3.737 -0.171 8.424 1.00 97.06 84 ALA A C 1
ATOM 567 O O . ALA A 1 84 ? -4.484 0.787 8.597 1.00 97.06 84 ALA A O 1
ATOM 568 N N . VAL A 1 85 ? -2.564 -0.267 9.063 1.00 97.25 85 VAL A N 1
ATOM 569 C CA . VAL A 1 85 ? -2.108 0.733 10.049 1.00 97.25 85 VAL A CA 1
ATOM 570 C C . VAL A 1 85 ? -1.957 2.112 9.411 1.00 97.25 85 VAL A C 1
ATOM 572 O O . VAL A 1 85 ? -2.456 3.096 9.948 1.00 97.25 85 VAL A O 1
ATOM 575 N N . VAL A 1 86 ? -1.311 2.193 8.244 1.00 98.06 86 VAL A N 1
ATOM 576 C CA . VAL A 1 86 ? -1.095 3.466 7.538 1.00 98.06 86 VAL A CA 1
ATOM 577 C C . VAL A 1 86 ? -2.428 4.073 7.098 1.00 98.06 86 VAL A C 1
ATOM 579 O O . VAL A 1 86 ? -2.627 5.281 7.231 1.00 98.06 86 VAL A O 1
ATOM 582 N N . GLN A 1 87 ? -3.364 3.240 6.637 1.00 97.94 87 GLN A N 1
ATOM 583 C CA . GLN A 1 87 ? -4.716 3.681 6.296 1.00 97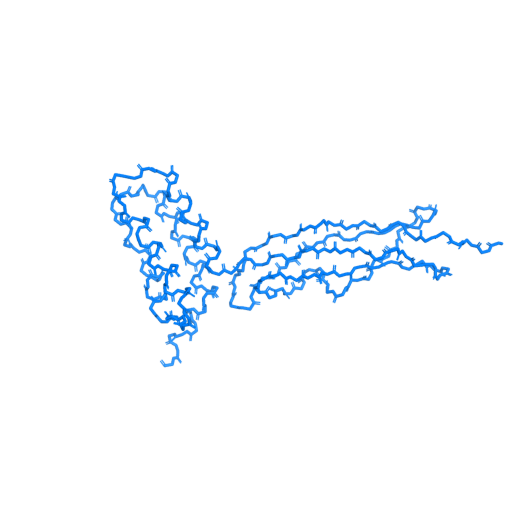.94 87 GLN A CA 1
ATOM 584 C C . GLN A 1 87 ? -5.485 4.178 7.535 1.00 97.94 87 GLN A C 1
ATOM 586 O O . GLN A 1 87 ? -6.072 5.255 7.489 1.00 97.94 87 GLN A O 1
ATOM 591 N N . LEU A 1 88 ? -5.418 3.487 8.679 1.00 97.56 88 LEU A N 1
ATOM 592 C CA . LEU A 1 88 ? -6.044 3.946 9.929 1.00 97.56 88 LEU A CA 1
ATOM 593 C C . LEU A 1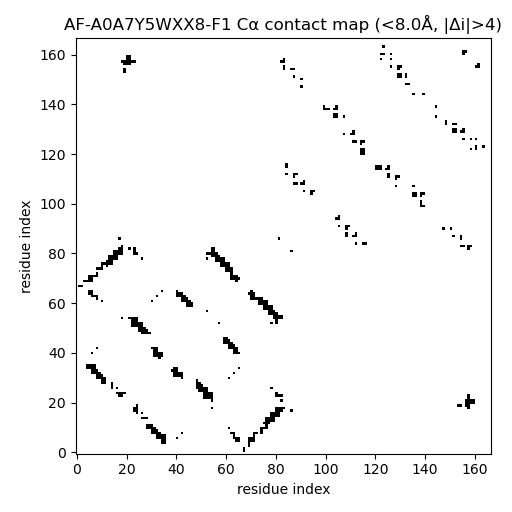 88 ? -5.451 5.260 10.441 1.00 97.56 88 LEU A C 1
ATOM 595 O O . LEU A 1 88 ? -6.188 6.113 10.931 1.00 97.56 88 LEU A O 1
ATOM 599 N N . VAL A 1 89 ? -4.137 5.455 10.317 1.00 97.94 89 VAL A N 1
ATOM 600 C CA . VAL A 1 89 ? -3.493 6.734 10.650 1.00 97.94 89 VAL A CA 1
ATOM 601 C C . VAL A 1 89 ? -4.018 7.855 9.746 1.00 97.94 89 VAL A C 1
ATOM 603 O O . VAL A 1 89 ? -4.215 8.974 10.214 1.00 97.94 89 VAL A O 1
ATOM 606 N N . HIS A 1 90 ? -4.301 7.576 8.471 1.00 97.12 90 HIS A N 1
ATOM 607 C CA . HIS A 1 90 ? -4.951 8.548 7.591 1.00 97.12 90 HIS A CA 1
ATOM 608 C C . HIS A 1 90 ? -6.380 8.877 8.055 1.00 97.12 90 HIS A C 1
ATOM 610 O O . HIS A 1 90 ? -6.718 10.054 8.172 1.00 97.12 90 HIS A O 1
ATOM 616 N N . VAL A 1 91 ? -7.184 7.867 8.415 1.00 96.00 91 VAL A N 1
ATOM 617 C CA . VAL A 1 91 ? -8.523 8.080 9.004 1.00 96.00 91 VAL A CA 1
ATOM 618 C C . VAL A 1 91 ? -8.437 8.923 10.276 1.00 96.00 91 VAL A C 1
ATOM 620 O O . VAL A 1 91 ? -9.238 9.835 10.460 1.00 96.00 91 VAL A O 1
ATOM 623 N N . LEU A 1 92 ? -7.445 8.665 11.132 1.00 95.94 92 LEU A N 1
ATOM 624 C CA . LEU A 1 92 ? -7.223 9.430 12.357 1.00 95.94 92 LEU A CA 1
ATOM 625 C C . LEU A 1 92 ? -7.015 10.920 12.063 1.00 95.94 92 LEU A C 1
ATOM 627 O O . LEU A 1 92 ? -7.659 11.748 12.700 1.00 95.94 92 LEU A O 1
ATOM 631 N N . ARG A 1 93 ? -6.176 11.258 11.074 1.00 96.38 93 ARG A N 1
ATOM 632 C CA . ARG A 1 93 ? -5.932 12.654 10.668 1.00 96.38 93 ARG A CA 1
ATOM 633 C C . ARG A 1 93 ? -7.195 13.327 10.139 1.00 96.38 93 ARG A C 1
ATOM 635 O O . ARG A 1 93 ? -7.472 14.470 10.490 1.00 96.38 93 ARG A O 1
ATOM 642 N N . VAL A 1 94 ? -7.977 12.611 9.330 1.00 94.75 94 VAL A N 1
ATOM 643 C CA . VAL A 1 94 ? -9.261 13.114 8.819 1.00 94.75 94 VAL A CA 1
ATOM 644 C C . VAL A 1 94 ? -10.216 13.404 9.977 1.00 94.75 94 VAL A C 1
ATOM 646 O O . VAL A 1 94 ? -10.764 14.500 10.052 1.00 94.75 94 VAL A O 1
ATOM 649 N N . VAL A 1 95 ? -10.357 12.478 10.927 1.00 93.31 95 VAL A N 1
ATOM 650 C CA . VAL A 1 95 ? -11.210 12.679 12.107 1.00 93.31 95 VAL A CA 1
ATOM 651 C C . VAL A 1 95 ? -10.724 13.840 12.976 1.00 93.31 95 VAL A C 1
ATOM 653 O O . VAL A 1 95 ? -11.539 14.648 13.415 1.00 93.31 95 VAL A O 1
ATOM 656 N N . GLN A 1 96 ? -9.412 13.980 13.180 1.00 93.50 96 GLN A N 1
ATOM 657 C CA . GLN A 1 96 ? -8.828 15.101 13.926 1.00 93.50 96 GLN A CA 1
ATOM 658 C C . GLN A 1 96 ? -9.109 16.457 13.259 1.00 93.50 96 GLN A C 1
ATOM 660 O O . GLN A 1 96 ? -9.309 17.452 13.955 1.00 93.50 96 GLN A O 1
ATOM 665 N N . SER A 1 97 ? -9.196 16.505 11.925 1.00 94.88 97 SER A N 1
ATOM 666 C CA . SER A 1 97 ? -9.505 17.743 11.193 1.00 94.88 97 SER A CA 1
ATOM 667 C C . SER A 1 97 ? -10.917 18.281 11.460 1.00 94.88 97 SER A C 1
ATOM 669 O O . SER A 1 97 ? -11.164 19.473 11.290 1.00 94.88 97 SER A O 1
ATOM 671 N N . TRP A 1 98 ? -11.838 17.430 11.922 1.00 92.50 98 TRP A N 1
ATOM 672 C CA . TRP A 1 98 ? -13.240 17.790 12.143 1.00 92.50 98 TRP A CA 1
ATOM 673 C C . TRP A 1 98 ? -13.519 18.476 13.479 1.00 92.50 98 TRP A C 1
ATOM 675 O O . TRP A 1 98 ? -14.642 18.936 13.675 1.00 92.50 98 TRP A O 1
ATOM 685 N N . LYS A 1 99 ? -12.528 18.566 14.380 1.00 87.56 99 LYS A N 1
ATOM 686 C CA . LYS A 1 99 ? -12.625 19.279 15.670 1.00 87.56 99 LYS A CA 1
ATOM 687 C C . LYS A 1 99 ? -13.913 18.946 16.442 1.00 87.56 99 LYS A C 1
ATOM 689 O O . LYS A 1 99 ? -14.681 19.828 16.822 1.00 87.56 99 LYS A O 1
ATOM 694 N N . THR A 1 100 ? -14.176 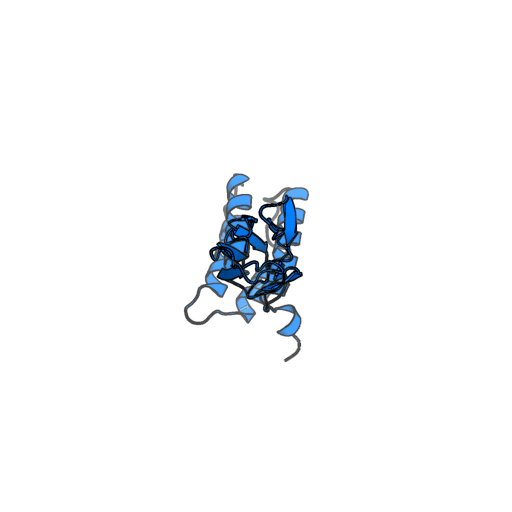17.656 16.634 1.00 87.00 100 THR A N 1
ATOM 695 C CA . THR A 1 100 ? -15.368 17.180 17.347 1.00 87.00 100 THR A CA 1
ATOM 696 C C . THR A 1 100 ? -15.354 17.613 18.814 1.00 87.00 100 THR A C 1
ATOM 698 O O . THR A 1 100 ? -14.293 17.764 19.415 1.00 87.00 100 THR A O 1
ATOM 701 N N . LYS A 1 101 ? -16.541 17.780 19.413 1.00 84.50 101 LYS A N 1
ATOM 702 C CA . LYS A 1 101 ? -16.682 18.162 20.832 1.00 84.50 101 LYS A CA 1
ATOM 703 C C . LYS A 1 101 ? -16.136 17.089 21.777 1.00 84.50 101 LYS A C 1
ATOM 705 O O . LYS A 1 101 ? -15.587 17.408 22.825 1.00 84.50 101 LYS A O 1
ATOM 710 N N . SER A 1 102 ? -16.279 15.822 21.396 1.00 85.44 102 SER A N 1
ATOM 711 C CA . SER A 1 102 ? -15.710 14.672 22.098 1.00 85.44 102 SER A CA 1
ATOM 712 C C . SER A 1 102 ? -14.470 14.120 21.393 1.00 85.44 102 SER A C 1
ATOM 714 O O . SER A 1 102 ? -14.370 14.145 20.166 1.00 85.44 102 SER A O 1
ATOM 716 N N . ASN A 1 103 ? -13.563 13.514 22.163 1.00 88.19 103 ASN A N 1
ATOM 717 C CA . ASN A 1 103 ? -12.424 12.742 21.656 1.00 88.19 103 ASN A CA 1
ATOM 718 C C . ASN A 1 103 ? -12.782 11.274 21.336 1.00 88.19 103 ASN A C 1
ATOM 720 O O . ASN A 1 103 ? -11.902 10.484 20.975 1.00 88.19 103 ASN A O 1
ATOM 724 N N . LEU A 1 104 ? -14.054 10.876 21.469 1.00 90.00 104 LEU A N 1
ATOM 725 C CA . LEU A 1 104 ? -14.498 9.498 21.258 1.00 90.00 104 LEU A CA 1
ATOM 726 C C . LEU A 1 104 ? -14.115 8.957 19.864 1.00 90.00 104 LEU A C 1
ATOM 728 O O . LEU A 1 104 ? -13.501 7.887 19.815 1.00 90.00 104 LEU A O 1
ATOM 732 N N . PRO A 1 105 ? -14.377 9.655 18.738 1.00 90.88 105 PRO A N 1
ATOM 733 C CA . PRO A 1 105 ? -14.018 9.134 17.417 1.00 90.88 105 PRO A CA 1
ATOM 734 C C . PRO A 1 105 ? -12.509 8.905 17.257 1.00 90.88 105 PRO A C 1
ATOM 736 O O . PRO A 1 105 ? -12.076 7.859 16.769 1.00 90.88 105 PRO A O 1
ATOM 739 N N . GLU A 1 106 ? -11.708 9.854 17.741 1.00 92.94 106 GLU A N 1
ATOM 740 C CA . GLU A 1 106 ? -10.248 9.790 17.719 1.00 92.94 106 GLU A CA 1
ATOM 741 C C . GLU A 1 106 ? -9.722 8.629 18.576 1.00 92.94 106 GLU A C 1
ATOM 743 O O . GLU A 1 106 ? -8.904 7.822 18.124 1.00 92.94 106 GLU A O 1
ATOM 748 N N . SER A 1 107 ? -10.214 8.509 19.813 1.00 93.25 107 SER A N 1
ATOM 749 C CA . SER A 1 107 ? -9.796 7.464 20.751 1.00 93.25 107 SER A CA 1
ATOM 750 C C . SER A 1 107 ? -10.106 6.063 20.222 1.00 93.25 107 SER A C 1
ATOM 752 O O . SER A 1 107 ? -9.291 5.154 20.393 1.00 93.25 107 SER A O 1
ATOM 754 N N . ARG A 1 108 ? -11.225 5.880 19.512 1.00 93.12 108 ARG A N 1
ATOM 755 C CA . ARG A 1 108 ? -11.562 4.605 18.869 1.00 93.12 108 ARG A CA 1
ATOM 756 C C . ARG A 1 108 ? -10.600 4.241 17.749 1.00 93.12 108 ARG A C 1
ATOM 758 O O . ARG A 1 108 ? -10.119 3.110 17.723 1.00 93.12 108 ARG A O 1
ATOM 765 N N . ILE A 1 109 ? -10.262 5.178 16.867 1.00 95.06 109 ILE A N 1
ATOM 766 C CA . ILE A 1 109 ? -9.291 4.910 15.793 1.00 95.06 109 ILE A CA 1
ATOM 767 C C . ILE A 1 109 ? -7.911 4.611 16.388 1.00 95.06 109 ILE A C 1
ATOM 769 O O . ILE A 1 109 ? -7.253 3.657 15.972 1.00 95.06 109 ILE A O 1
ATOM 773 N N . LYS A 1 110 ? -7.495 5.340 17.433 1.00 95.94 110 LYS A N 1
ATOM 774 C CA . LYS A 1 110 ? -6.256 5.039 18.170 1.00 95.94 110 LYS A CA 1
ATOM 775 C C . LYS A 1 110 ? -6.263 3.631 18.769 1.00 95.94 110 LYS A C 1
ATOM 777 O O . LYS A 1 110 ? -5.232 2.966 18.735 1.00 95.94 110 LYS A O 1
ATOM 782 N N . GLN A 1 111 ? -7.393 3.147 19.291 1.00 95.25 111 GLN A N 1
ATOM 783 C CA . GLN A 1 111 ? -7.507 1.766 19.782 1.00 95.25 111 GLN A CA 1
ATOM 784 C C . GLN A 1 111 ? -7.336 0.733 18.660 1.00 95.25 111 GLN A C 1
ATOM 786 O O . GLN A 1 111 ? -6.660 -0.274 18.872 1.00 95.25 111 GLN A O 1
ATOM 791 N N . MET A 1 112 ? -7.890 0.990 17.470 1.00 95.31 112 MET A N 1
ATOM 792 C CA . MET A 1 112 ? -7.702 0.125 16.295 1.00 95.31 112 MET A CA 1
ATOM 793 C C . MET A 1 112 ? -6.229 0.066 15.880 1.00 95.31 112 MET A C 1
ATOM 795 O O . MET A 1 112 ? -5.689 -1.023 15.698 1.00 95.31 112 MET A O 1
ATOM 799 N N . ILE A 1 113 ? -5.564 1.225 15.799 1.00 97.06 113 ILE A N 1
ATOM 800 C CA . ILE A 1 113 ? -4.132 1.321 15.479 1.00 97.06 113 ILE A CA 1
ATOM 801 C C . ILE A 1 113 ? -3.315 0.531 16.502 1.00 97.06 113 ILE A C 1
ATOM 803 O O . ILE A 1 113 ? -2.555 -0.354 16.122 1.00 97.06 113 ILE A O 1
ATOM 807 N N . ARG A 1 114 ? -3.530 0.784 17.800 1.00 96.94 114 ARG A N 1
ATOM 808 C CA . ARG A 1 114 ? -2.815 0.095 18.885 1.00 96.94 114 ARG A CA 1
ATOM 809 C C . ARG A 1 114 ? -2.961 -1.423 18.809 1.00 96.94 114 ARG A C 1
ATOM 811 O O . ARG A 1 114 ? -1.991 -2.120 19.065 1.00 96.94 114 ARG A O 1
ATOM 818 N N . ALA A 1 115 ? -4.136 -1.943 18.454 1.00 95.69 115 ALA A N 1
ATOM 819 C CA . ALA A 1 115 ? -4.345 -3.386 18.327 1.00 95.69 115 ALA A CA 1
ATOM 820 C C . ALA A 1 115 ? -3.498 -4.022 17.206 1.00 95.69 115 ALA A C 1
ATOM 822 O O . ALA A 1 115 ? -3.134 -5.192 17.310 1.00 95.69 115 ALA A O 1
ATOM 823 N N . LEU A 1 116 ? -3.171 -3.260 16.159 1.00 95.56 116 LEU A N 1
ATOM 824 C CA . LEU A 1 116 ? -2.382 -3.721 15.014 1.00 95.56 116 LEU A CA 1
ATOM 825 C C . LEU A 1 116 ? -0.876 -3.457 15.152 1.00 95.56 116 LEU A C 1
ATOM 827 O O . LEU A 1 116 ? -0.094 -4.122 14.483 1.00 95.56 116 LEU A O 1
ATOM 831 N N . THR A 1 117 ? -0.458 -2.511 15.996 1.00 95.62 117 THR A N 1
ATOM 832 C CA . THR A 1 117 ? 0.957 -2.118 16.152 1.00 95.62 117 THR A CA 1
ATOM 833 C C . THR A 1 117 ? 1.649 -2.744 17.365 1.00 95.62 117 THR A C 1
ATOM 835 O O . THR A 1 117 ? 2.774 -2.373 17.686 1.00 95.62 117 THR A O 1
ATOM 838 N N . GLN A 1 118 ? 0.986 -3.649 18.087 1.00 91.25 118 GLN A N 1
ATOM 839 C CA . GLN A 1 118 ? 1.611 -4.397 19.182 1.00 91.25 118 GLN A CA 1
ATOM 840 C C . GLN A 1 118 ? 2.694 -5.354 18.654 1.00 91.25 118 GLN A C 1
ATOM 842 O O . GLN A 1 118 ? 2.548 -5.852 17.538 1.00 91.25 118 GLN A O 1
ATOM 847 N N . PRO A 1 119 ? 3.721 -5.701 19.461 1.00 90.31 119 PRO A N 1
ATOM 848 C CA . PRO A 1 119 ? 4.734 -6.696 19.081 1.00 90.31 119 PRO A CA 1
ATOM 849 C C . PRO A 1 119 ? 4.130 -8.033 18.633 1.00 90.31 119 PRO A C 1
ATOM 851 O O . PRO A 1 119 ? 4.662 -8.709 17.759 1.00 90.31 119 PRO A O 1
ATOM 854 N N . ARG A 1 120 ? 2.983 -8.395 19.220 1.00 88.88 120 ARG A N 1
ATOM 855 C CA . ARG A 1 120 ? 2.092 -9.449 18.734 1.00 88.88 120 ARG A CA 1
ATOM 856 C C . ARG A 1 120 ? 0.747 -8.810 18.385 1.00 88.88 120 ARG A C 1
ATOM 858 O O . ARG A 1 120 ? -0.030 -8.542 19.302 1.00 88.88 120 ARG A O 1
ATOM 865 N N . PRO A 1 121 ? 0.475 -8.522 17.102 1.00 88.62 121 PRO A N 1
ATOM 866 C CA . PRO A 1 121 ? -0.768 -7.879 16.698 1.00 88.62 121 PRO A CA 1
ATOM 867 C C . PRO A 1 121 ? -1.989 -8.703 17.112 1.00 88.62 121 PRO A C 1
ATOM 869 O O . PRO A 1 121 ? -2.132 -9.872 16.750 1.00 88.62 121 PRO A O 1
ATOM 872 N N . ALA A 1 122 ? -2.906 -8.083 17.850 1.00 91.81 122 ALA A N 1
ATOM 873 C CA . ALA A 1 122 ? -4.139 -8.715 18.298 1.00 91.81 122 ALA A CA 1
ATOM 874 C C . ALA A 1 122 ? -5.196 -8.649 17.182 1.00 91.81 122 ALA A C 1
ATOM 876 O O . ALA A 1 122 ? -6.182 -7.918 17.296 1.00 91.81 122 ALA A O 1
ATOM 877 N N . VAL A 1 123 ? -4.990 -9.403 16.094 1.00 91.12 123 VAL A N 1
ATOM 878 C CA . VAL A 1 123 ? -5.814 -9.340 14.869 1.00 91.12 123 VAL A CA 1
ATOM 879 C C . VAL A 1 123 ? -7.304 -9.501 15.176 1.00 91.12 123 VAL A C 1
ATOM 881 O O . VAL A 1 123 ? -8.096 -8.654 14.777 1.00 91.12 123 VAL A O 1
ATOM 884 N N . SER A 1 124 ? -7.703 -10.488 15.983 1.00 91.88 124 SER A N 1
ATOM 885 C CA . SER A 1 124 ? -9.115 -10.691 16.354 1.00 91.88 124 SER A CA 1
ATOM 886 C C . SER A 1 124 ? -9.719 -9.492 17.097 1.00 91.88 124 SER A C 1
ATOM 888 O O . SER A 1 124 ? -10.882 -9.138 16.885 1.00 91.88 124 SER A O 1
ATOM 890 N N . ARG A 1 125 ? -8.930 -8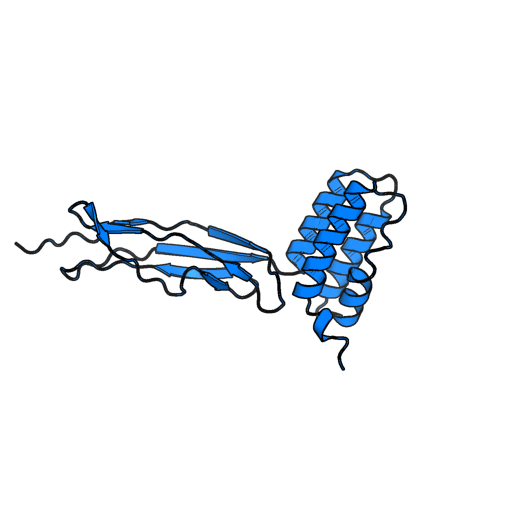.823 17.949 1.00 93.44 125 ARG A N 1
ATOM 891 C CA . ARG A 1 125 ? -9.352 -7.598 18.644 1.00 93.44 125 ARG A CA 1
ATOM 892 C C . ARG A 1 125 ? -9.461 -6.430 17.668 1.00 93.44 125 ARG A C 1
ATOM 894 O O . ARG A 1 125 ? -10.452 -5.706 17.721 1.00 93.44 125 ARG A O 1
ATOM 901 N N . ALA A 1 126 ? -8.486 -6.264 16.777 1.00 93.69 126 ALA A N 1
ATOM 902 C CA . ALA A 1 126 ? -8.530 -5.249 15.729 1.00 93.69 126 ALA A CA 1
ATOM 903 C C . ALA A 1 126 ? -9.769 -5.435 14.840 1.00 93.69 126 ALA A C 1
ATOM 905 O O . ALA A 1 126 ? -10.515 -4.482 14.632 1.00 93.69 126 ALA A O 1
ATOM 906 N N . CYS A 1 127 ? -10.060 -6.668 14.420 1.00 94.62 127 CYS A N 1
ATOM 907 C CA . CYS A 1 127 ? -11.248 -7.009 13.643 1.00 94.62 127 CYS A CA 1
ATOM 908 C C . CYS A 1 127 ? -12.544 -6.657 14.366 1.00 94.62 127 CYS A C 1
ATOM 910 O O . CYS A 1 127 ? -13.433 -6.064 13.764 1.00 94.62 127 CYS A O 1
ATOM 912 N N . ARG A 1 128 ? -12.653 -6.952 15.666 1.00 93.88 128 ARG A N 1
ATOM 913 C CA . ARG A 1 128 ? -13.827 -6.562 16.459 1.00 93.88 128 ARG A CA 1
ATOM 914 C C . ARG A 1 128 ? -13.995 -5.041 16.515 1.00 93.88 128 ARG A C 1
ATOM 916 O O . ARG A 1 128 ? -15.091 -4.542 16.292 1.00 93.88 128 ARG A O 1
ATOM 923 N N . LEU A 1 129 ? -12.908 -4.310 16.772 1.00 93.88 129 LEU A N 1
ATOM 924 C CA . LEU A 1 129 ? -12.927 -2.847 16.866 1.00 93.88 129 LEU A CA 1
ATOM 925 C C . LEU A 1 129 ? -13.280 -2.181 15.529 1.00 93.88 129 LEU A C 1
ATOM 927 O O . LEU A 1 129 ? -14.104 -1.271 15.513 1.00 93.88 129 LEU A O 1
ATOM 931 N N . ILE A 1 130 ? -12.672 -2.632 14.427 1.00 93.44 130 ILE A N 1
ATOM 932 C CA . ILE A 1 130 ? -12.912 -2.108 13.072 1.00 93.44 130 ILE A CA 1
ATOM 933 C C . ILE A 1 130 ? -14.307 -2.518 12.570 1.00 93.44 130 ILE A C 1
ATOM 935 O O . ILE A 1 130 ? -14.978 -1.737 11.896 1.00 93.44 130 ILE A O 1
ATOM 939 N N . GLY A 1 131 ? -14.751 -3.735 12.901 1.00 90.25 131 GLY A N 1
ATOM 940 C CA . GLY A 1 131 ? -16.066 -4.271 12.543 1.00 90.25 131 GLY A CA 1
ATOM 941 C C . GLY A 1 131 ? -17.223 -3.566 13.252 1.00 90.25 131 GLY A C 1
ATOM 942 O O . GLY A 1 131 ? -18.297 -3.429 12.667 1.00 90.25 131 GLY A O 1
ATOM 943 N N . ASP A 1 132 ? -16.996 -3.027 14.453 1.00 88.31 132 ASP A N 1
ATOM 944 C CA . ASP A 1 132 ? -17.924 -2.123 15.139 1.00 88.31 132 ASP A CA 1
ATOM 945 C C . ASP A 1 132 ? -17.891 -0.711 14.518 1.00 88.31 132 ASP A C 1
ATOM 947 O O . ASP A 1 132 ? -17.509 0.299 15.120 1.00 88.31 132 ASP A O 1
ATOM 951 N N . ARG A 1 133 ? -18.321 -0.660 13.254 1.00 76.12 133 ARG A N 1
ATOM 952 C CA . ARG A 1 133 ? -18.455 0.534 12.407 1.00 76.12 133 ARG A CA 1
ATOM 953 C C . ARG A 1 133 ? -19.516 1.507 12.944 1.00 76.12 133 ARG A C 1
ATOM 955 O O . ARG A 1 133 ? -19.639 2.637 12.468 1.00 76.12 133 ARG A O 1
ATOM 962 N N . GLY A 1 134 ? -20.329 1.068 13.905 1.00 67.94 134 GLY A N 1
ATOM 963 C CA . GLY A 1 134 ? -21.461 1.796 14.465 1.00 67.94 134 GLY A CA 1
ATOM 964 C C . GLY A 1 134 ? -21.071 2.848 15.496 1.00 67.94 134 GLY A C 1
ATOM 965 O O . GLY A 1 134 ? -21.715 3.893 15.587 1.00 67.94 134 GLY A O 1
ATOM 966 N N . ALA A 1 135 ? -20.002 2.602 16.239 1.00 74.88 135 ALA A N 1
ATOM 967 C CA . ALA A 1 135 ? -19.844 3.195 17.555 1.00 74.88 135 ALA A CA 1
ATOM 968 C C . ALA A 1 135 ? -18.945 4.446 17.603 1.00 74.88 135 ALA A C 1
ATOM 970 O O . ALA A 1 135 ? -18.202 4.664 18.556 1.00 74.88 135 ALA A O 1
ATOM 971 N N . PH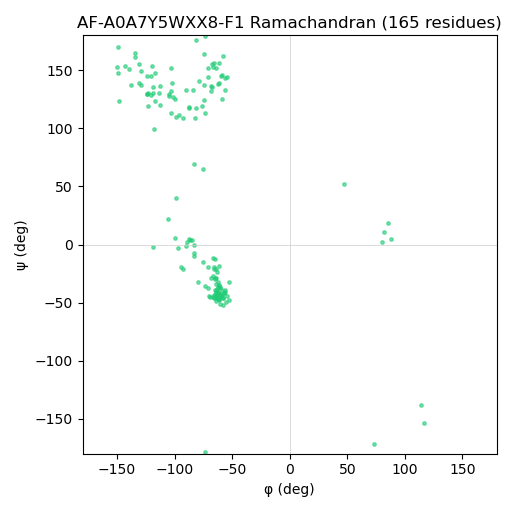E A 1 136 ? -19.074 5.313 16.594 1.00 77.62 136 PHE A N 1
ATOM 972 C CA . PHE A 1 136 ? -18.484 6.662 16.569 1.00 77.62 136 PHE A CA 1
ATOM 973 C C . PHE A 1 136 ? -19.370 7.738 17.235 1.00 77.62 136 PHE A C 1
ATOM 975 O O . PHE A 1 136 ? -19.018 8.915 17.232 1.00 77.62 136 PHE A O 1
ATOM 982 N N . GLY A 1 137 ? -20.504 7.340 17.826 1.00 68.94 137 GLY A N 1
ATOM 983 C CA . GLY A 1 137 ? -21.419 8.226 18.556 1.00 68.94 137 GLY A CA 1
ATOM 984 C C . GLY A 1 137 ? -22.242 9.171 17.666 1.00 68.94 137 GLY A C 1
ATOM 985 O O . GLY A 1 137 ? -22.248 9.056 16.438 1.00 68.94 137 GLY A O 1
ATOM 986 N N . LYS A 1 138 ? -22.959 10.110 18.303 1.00 79.56 138 LYS A N 1
ATOM 987 C CA . LYS A 1 138 ? -23.661 11.235 17.641 1.00 79.56 138 LYS A CA 1
ATOM 988 C C . LYS A 1 138 ? -22.732 12.428 17.344 1.00 79.56 138 LYS A C 1
ATOM 990 O O . LYS A 1 138 ? -23.180 13.415 16.779 1.00 79.56 138 LYS A O 1
ATOM 995 N N . GLU A 1 139 ? -21.454 12.313 17.704 1.00 81.88 139 GLU A N 1
ATOM 996 C CA . GLU A 1 139 ? -20.416 13.350 17.580 1.00 81.88 139 GLU A CA 1
ATOM 997 C C . GLU A 1 139 ? -20.073 13.701 16.130 1.00 81.88 139 GLU A C 1
ATOM 999 O O . GLU A 1 139 ? -19.616 14.801 15.836 1.00 81.88 139 GLU A O 1
ATOM 1004 N N . LEU A 1 140 ? -20.278 12.742 15.226 1.00 88.75 140 LEU A N 1
ATOM 1005 C CA . LEU A 1 140 ? -20.025 12.885 13.802 1.00 88.75 140 LEU A CA 1
ATOM 1006 C C . LEU A 1 140 ? -21.336 13.105 13.040 1.00 88.75 140 LEU A C 1
ATOM 1008 O O . LEU A 1 140 ? -22.332 12.401 13.262 1.00 88.75 140 LEU A O 1
ATOM 1012 N N . SER A 1 141 ? -21.306 14.005 12.056 1.00 91.00 141 SER A N 1
ATOM 1013 C CA . SER A 1 141 ? -22.400 14.174 11.096 1.00 91.00 141 SER A CA 1
ATOM 1014 C C . SER A 1 141 ? -22.681 12.865 10.344 1.00 91.00 141 SER A C 1
ATOM 1016 O O . SER A 1 141 ? -21.864 11.939 10.322 1.00 91.00 141 SER A O 1
ATOM 1018 N N . ALA A 1 142 ? -23.856 12.745 9.721 1.00 90.19 142 ALA A N 1
ATOM 1019 C CA . ALA A 1 142 ? -24.192 11.551 8.941 1.00 90.19 142 ALA A CA 1
ATOM 1020 C C . ALA A 1 142 ? -23.164 11.283 7.823 1.00 90.19 142 ALA A C 1
ATOM 1022 O O . ALA A 1 142 ? -22.712 10.148 7.671 1.00 90.19 142 ALA A O 1
ATOM 1023 N N . GLY A 1 143 ? -22.722 12.333 7.119 1.00 91.69 143 GLY A N 1
ATOM 1024 C CA . GLY A 1 143 ? -21.699 12.237 6.074 1.00 91.69 143 GLY A CA 1
ATOM 1025 C C . GLY A 1 143 ? -20.321 11.841 6.612 1.00 91.69 143 GLY A C 1
ATOM 1026 O O . GLY A 1 143 ? -19.676 10.950 6.063 1.00 91.69 143 GLY A O 1
ATOM 1027 N N . GLN A 1 144 ? -19.895 12.421 7.739 1.00 92.94 144 GLN A N 1
ATOM 1028 C CA . GLN A 1 144 ? -18.639 12.046 8.403 1.00 92.94 144 GLN A CA 1
ATOM 1029 C C . GLN A 1 144 ? -18.647 10.575 8.836 1.00 92.94 144 GLN A C 1
ATOM 1031 O O . GLN A 1 144 ? -17.684 9.848 8.590 1.00 92.94 144 GLN A O 1
ATOM 1036 N N . ARG A 1 145 ? -19.758 10.102 9.419 1.00 91.62 145 ARG A N 1
ATOM 1037 C CA . ARG A 1 145 ? -19.926 8.686 9.785 1.00 91.62 145 ARG A CA 1
ATOM 1038 C C . ARG A 1 145 ? -19.888 7.782 8.565 1.00 91.62 145 ARG A C 1
ATOM 1040 O O . ARG A 1 145 ? -19.218 6.758 8.616 1.00 91.62 145 ARG A O 1
ATOM 1047 N N . ALA A 1 146 ? -20.582 8.139 7.488 1.00 91.31 146 ALA A N 1
ATOM 1048 C CA . ALA A 1 146 ? -20.568 7.359 6.255 1.00 91.31 146 ALA A CA 1
ATOM 1049 C C . ALA A 1 146 ? -19.145 7.237 5.683 1.00 91.31 146 ALA A C 1
ATOM 1051 O O . ALA A 1 146 ? -18.715 6.129 5.369 1.00 91.31 146 ALA A O 1
ATOM 1052 N N . SER A 1 147 ? -18.392 8.341 5.654 1.00 92.44 147 SER A N 1
ATOM 1053 C CA . SER A 1 147 ? -16.998 8.370 5.196 1.00 92.44 147 SER A CA 1
ATOM 1054 C C . SER A 1 147 ? -16.088 7.462 6.036 1.00 92.44 147 SER A C 1
ATOM 1056 O O . SER A 1 147 ? -15.440 6.564 5.497 1.00 92.44 147 SER A O 1
ATOM 1058 N N . VAL A 1 148 ? -16.113 7.596 7.370 1.00 93.62 148 VAL A N 1
ATOM 1059 C CA . VAL A 1 148 ? -15.320 6.730 8.267 1.00 93.62 148 VAL A CA 1
ATOM 1060 C C . VAL A 1 148 ? -15.718 5.262 8.114 1.00 93.62 148 VAL A C 1
ATOM 1062 O O . VAL A 1 148 ? -14.853 4.390 8.055 1.00 93.62 148 VAL A O 1
ATOM 1065 N N . ARG A 1 149 ? -17.019 4.962 8.021 1.00 92.31 149 ARG A N 1
ATOM 1066 C CA . ARG A 1 149 ? -17.510 3.586 7.856 1.00 92.31 149 ARG A CA 1
ATOM 1067 C C . ARG A 1 149 ? -17.036 2.951 6.556 1.00 92.31 149 ARG A C 1
ATOM 1069 O O . ARG A 1 149 ? -16.660 1.781 6.585 1.00 92.31 149 ARG A O 1
ATOM 1076 N N . ALA A 1 150 ? -17.051 3.696 5.453 1.00 92.81 150 ALA A N 1
ATOM 1077 C CA . ALA A 1 150 ? -16.570 3.213 4.164 1.00 92.81 150 ALA A CA 1
ATOM 1078 C C . ALA A 1 150 ? -15.070 2.887 4.219 1.00 92.81 150 ALA A C 1
ATOM 1080 O O . ALA A 1 150 ? -14.659 1.812 3.781 1.00 92.81 150 ALA A O 1
ATOM 1081 N N . GLU A 1 151 ? -14.261 3.754 4.836 1.00 94.31 151 GLU A N 1
ATOM 1082 C CA . GLU A 1 151 ? -12.821 3.508 4.956 1.00 94.31 151 GLU A CA 1
ATOM 1083 C C . GLU A 1 151 ? -12.520 2.301 5.850 1.00 94.31 151 GLU A C 1
ATOM 1085 O O . GLU A 1 151 ? -11.744 1.420 5.483 1.00 94.31 151 GLU A O 1
ATOM 1090 N N . LEU A 1 152 ? -13.192 2.205 7.001 1.00 95.19 152 LEU A N 1
ATOM 1091 C CA . LEU A 1 152 ? -13.039 1.067 7.908 1.00 95.19 152 LEU A CA 1
ATOM 1092 C C . LEU A 1 152 ? -13.525 -0.241 7.291 1.00 95.19 152 LEU A C 1
ATOM 1094 O O . LEU A 1 152 ? -12.991 -1.294 7.630 1.00 95.19 152 LEU A O 1
ATOM 1098 N N . ALA A 1 153 ? -14.506 -0.202 6.387 1.00 93.38 153 ALA A N 1
ATOM 1099 C CA . ALA A 1 153 ? -14.920 -1.385 5.648 1.00 93.38 153 ALA A CA 1
ATOM 1100 C C . ALA A 1 153 ? -13.792 -1.915 4.758 1.00 93.38 153 ALA A C 1
ATOM 1102 O O . ALA A 1 153 ? -13.489 -3.100 4.841 1.00 93.38 153 ALA A O 1
ATOM 1103 N N . ARG A 1 154 ? -13.099 -1.044 4.014 1.00 94.31 154 ARG A N 1
ATOM 1104 C CA . ARG A 1 154 ? -11.928 -1.453 3.220 1.00 94.31 154 ARG A CA 1
ATOM 1105 C C . ARG A 1 154 ? -10.787 -1.956 4.100 1.00 94.31 154 ARG A C 1
ATOM 1107 O O . ARG A 1 154 ? -10.225 -3.016 3.843 1.00 94.31 154 ARG A O 1
ATOM 1114 N N . ILE A 1 155 ? -10.475 -1.233 5.175 1.00 96.38 155 ILE A N 1
ATOM 1115 C CA . ILE A 1 155 ? -9.399 -1.606 6.107 1.00 96.38 155 ILE A CA 1
ATOM 1116 C C . ILE A 1 155 ? -9.678 -2.965 6.766 1.00 96.38 155 ILE A C 1
ATOM 1118 O O . ILE A 1 155 ? -8.746 -3.732 6.997 1.00 96.38 155 ILE A O 1
ATOM 1122 N N . TYR A 1 156 ? -10.943 -3.291 7.040 1.00 95.25 156 TYR A N 1
ATOM 1123 C CA . TYR A 1 156 ? -11.347 -4.590 7.584 1.00 95.25 156 TYR A CA 1
ATOM 1124 C C . TYR A 1 156 ? -10.881 -5.759 6.700 1.00 95.25 156 TYR A C 1
ATOM 1126 O O . TYR A 1 156 ? -10.372 -6.759 7.216 1.00 95.25 156 TYR A O 1
ATOM 1134 N N . ASP A 1 157 ? -10.986 -5.615 5.378 1.00 94.81 157 ASP A N 1
ATOM 1135 C CA . ASP A 1 157 ? -10.517 -6.623 4.426 1.00 94.81 157 ASP A CA 1
ATOM 1136 C C . ASP A 1 157 ? -8.992 -6.649 4.314 1.00 94.81 157 ASP A C 1
ATOM 1138 O O . ASP A 1 157 ? -8.407 -7.729 4.258 1.00 94.81 157 ASP A O 1
ATOM 1142 N N . VAL A 1 158 ? -8.324 -5.494 4.399 1.00 96.62 158 VAL A N 1
ATOM 1143 C CA . VAL A 1 158 ? -6.850 -5.412 4.438 1.00 96.62 158 VAL A CA 1
ATOM 1144 C C . VAL A 1 158 ? -6.268 -6.149 5.643 1.00 96.62 158 VAL A C 1
ATOM 1146 O O . VAL A 1 158 ? -5.229 -6.792 5.529 1.00 96.62 158 VAL A O 1
ATOM 1149 N N . VAL A 1 159 ? -6.934 -6.088 6.798 1.00 95.62 159 VAL A N 1
ATOM 1150 C CA . VAL A 1 159 ? -6.533 -6.851 7.994 1.00 95.62 159 VAL A CA 1
ATOM 1151 C C . VAL A 1 159 ? -6.806 -8.356 7.825 1.00 95.62 159 VAL A C 1
ATOM 1153 O O . VAL A 1 159 ? -6.205 -9.172 8.519 1.00 95.62 159 VAL A O 1
ATOM 1156 N N . GLY A 1 160 ? -7.679 -8.751 6.893 1.00 93.44 160 GLY A N 1
ATOM 1157 C CA . GLY A 1 160 ? -8.060 -10.148 6.657 1.00 93.44 160 GLY A CA 1
ATOM 1158 C C . GLY A 1 160 ? -9.186 -10.635 7.566 1.00 93.44 160 GLY A C 1
ATOM 1159 O O . GLY A 1 160 ? -9.390 -11.840 7.725 1.00 93.44 160 GLY A O 1
ATOM 1160 N N . CYS A 1 161 ? -9.939 -9.711 8.162 1.00 90.81 161 CYS A N 1
ATOM 1161 C 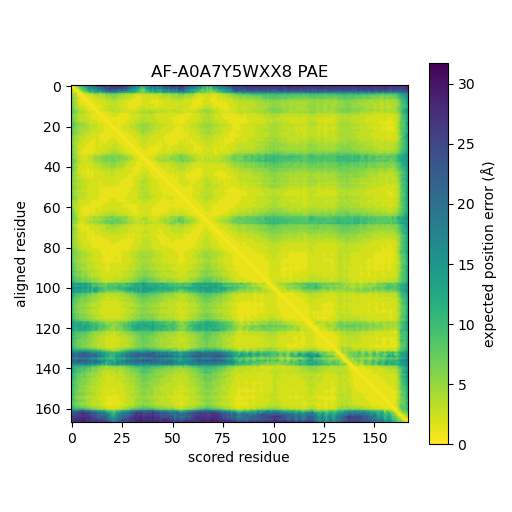CA . CYS A 1 161 ? -10.962 -10.027 9.153 1.00 90.81 161 CYS A CA 1
ATOM 1162 C C . CYS A 1 161 ? -12.132 -10.847 8.589 1.00 90.81 161 CYS A C 1
ATOM 1164 O O . CYS A 1 161 ? -12.706 -11.666 9.302 1.00 90.81 161 CYS A O 1
ATOM 1166 N N . SER A 1 162 ? -12.435 -10.708 7.297 1.00 76.56 162 SER A N 1
ATOM 1167 C CA . SER A 1 162 ? -13.445 -11.499 6.582 1.00 76.56 162 SER A CA 1
ATOM 1168 C C . SER A 1 162 ? -13.087 -12.991 6.456 1.00 76.56 162 SER A C 1
ATOM 1170 O O . SER A 1 162 ? -13.977 -13.824 6.283 1.00 76.56 162 SER A O 1
ATOM 1172 N N . ARG A 1 163 ? -11.807 -13.366 6.610 1.00 60.28 163 ARG A N 1
ATOM 1173 C CA . ARG A 1 163 ? -11.350 -14.771 6.669 1.00 60.28 163 ARG A CA 1
ATOM 1174 C C . ARG A 1 163 ? -11.225 -15.308 8.099 1.00 60.28 163 ARG A C 1
ATOM 1176 O O . ARG A 1 163 ? -11.241 -16.520 8.288 1.00 60.28 163 ARG A O 1
ATOM 1183 N N . ALA A 1 164 ? -11.130 -14.430 9.098 1.00 52.31 164 ALA A N 1
ATOM 1184 C CA . ALA A 1 164 ? -10.917 -14.795 10.501 1.00 52.31 164 ALA A CA 1
ATOM 1185 C C . ALA A 1 164 ? -12.165 -15.370 11.205 1.00 52.31 164 ALA A C 1
ATOM 1187 O O . ALA A 1 164 ? -12.029 -15.971 12.262 1.00 52.31 164 ALA A O 1
ATOM 1188 N N . LEU A 1 165 ? -13.362 -15.216 10.625 1.00 45.94 165 LEU A N 1
ATOM 1189 C CA . LEU A 1 165 ? -14.633 -15.732 11.166 1.00 45.94 165 LEU A CA 1
ATOM 1190 C C . LEU A 1 165 ? -14.976 -17.167 10.709 1.00 45.94 165 LEU A C 1
ATOM 1192 O O . LEU A 1 165 ? -16.047 -17.664 11.038 1.00 45.94 165 LEU A O 1
ATOM 1196 N N . LYS A 1 166 ? -14.103 -17.824 9.929 1.00 43.06 166 LYS A N 1
ATOM 1197 C CA . LYS A 1 166 ? -14.307 -19.192 9.408 1.00 43.06 166 LYS A CA 1
ATOM 1198 C C . LYS A 1 166 ? -13.460 -20.263 10.118 1.00 43.06 166 LYS A C 1
ATOM 1200 O O . LYS A 1 166 ? -13.182 -21.299 9.519 1.00 43.06 166 LYS A O 1
ATOM 1205 N N . LYS A 1 167 ? -13.002 -20.011 11.344 1.00 37.00 167 LYS A N 1
ATOM 1206 C CA . LYS A 1 167 ? -12.294 -20.997 12.173 1.00 37.00 167 LYS A CA 1
ATOM 1207 C C . LYS A 1 167 ? -12.985 -21.163 13.509 1.00 37.00 167 LYS A C 1
ATOM 1209 O O . LYS A 1 167 ? -13.415 -20.122 14.052 1.00 37.00 167 LYS A O 1
#

Sequence (167 aa):
VPDPTPPTLNVPDAIVVNANSPLGATATYVATATDSAGSPVTPACSKASGALFPIGITTVTCTASDARGNTSAAKTITVQVKGAVVQLVHVLRVVQSWKTKSNLPESRIKQMIRALTQPRPAVSRACRLIGDRGAFGKELSAGQRASVRAELARIYDVVGCSRALKK

Nearest PDB structures (foldseek):
  3pdd-assembly1_A  TM=6.785E-01  e=6.353E-03  Acetivibrio thermocellus ATCC 27405
  3pe9-assembly2_B  TM=4.856E-01  e=6.336E-02  Acetivibrio thermocellus
  1i8q-assembly1_A  TM=3.216E-01  e=1.395E-02  Streptococcus agalactiae
  3pe9-assembly3_C  TM=4.612E-01  e=1.310E-01  Acetivibrio thermocellus
  3pe9-assembly4_D  TM=4.492E-01  e=2.399E-01  Acetivibrio thermocellus

Solvent-accessible surface area (backbone atoms only — not comparable to full-atom values): 9304 Å² total; per-residue (Å²): 131,88,77,83,64,42,27,55,68,47,66,54,67,66,45,80,45,67,30,61,31,67,71,10,28,70,47,74,69,69,67,46,24,26,39,84,87,67,48,81,34,76,54,49,54,79,56,64,64,62,38,81,36,53,58,39,80,44,80,33,48,31,35,30,57,48,100,82,69,29,58,22,76,76,48,61,28,40,38,35,20,38,39,45,60,59,50,48,54,50,52,38,53,57,55,61,72,65,68,50,95,57,63,61,51,53,53,52,46,52,50,36,42,51,27,61,69,39,101,71,52,40,58,73,59,24,36,52,55,43,68,52,59,75,78,50,65,86,71,45,54,72,67,57,46,50,52,54,37,54,53,35,53,46,37,36,35,19,70,37,41,83,65,64,76,80,115

Radius of gyration: 22.09 Å; Cα contacts (8 Å, |Δi|>4): 303; chains: 1; bounding box: 52×40×61 Å

Secondary structure (DSSP, 8-state):
----PPPEEE--SEEEEE-SBTTBEE-----EEE-TTS-EEPPEESS-TTSEEPSEEEEEEEE-B-TTS-BPPPEEEEEEEE-HHHHHHHHHHHHHHT--SSSHHHHHHHHHHHHHSSSS--HHHHHHHHH-TT-S-SSS-HHHHHHHHHHHHHHHHHHTHHHHT--